Protein AF-A0A1F5UQY4-F1 (afdb_monomer)

Radius of gyration: 19.22 Å; Cα contacts (8 Å, |Δi|>4): 24; chains: 1; bounding box: 46×22×55 Å

Organism: Fraserbacteria sp. (strain RBG_16_55_9) (NCBI:txid1817864)

Sequence (91 aa):
MAYARDNLGTPLQNEIDRYIVWPGQACTYKIGELKILELREKMKQALGERFDIKAFHNLTLMNGGMPLALIEQVVARYIEEQMKARPLTHN

Nearest PDB structures (foldseek):
  3o0y-assembly1_A  TM=9.471E-01  e=8.250E-04  Colwellia psychrerythraea 34H
  3o0y-assembly2_B  TM=9.428E-01  e=1.233E-03  Colwellia psychrerythraea 34H

Secondary structure (DSSP, 8-state):
-HHHHHHH-S--HHHHHHHHHSTTHHHHHHHHHHHHHHHHHHHHHHHGGG--HHHHHHHHHTT-S--HHHHHHHHHHHHHHHHHTS-----

InterPro domains:
  IPR010281 Protein of unknown function DUF885 [PF05960] (12-75)
  IPR010281 Protein of unknown function DUF885 [PTHR33361] (13-84)

Mean predicted aligned error: 9.0 Å

pLDDT: mean 81.67, std 12.95, range [36.66, 96.44]

Solvent-accessible surface area (backbone atoms only — not comparable to full-atom values): 5621 Å² total; per-residue (Å²): 112,67,73,57,52,79,75,66,56,86,90,55,66,71,63,53,55,47,44,71,79,41,72,65,64,75,51,49,59,57,55,49,51,52,50,54,53,51,52,49,53,52,48,37,69,75,44,49,92,73,49,52,69,65,59,51,49,48,65,62,56,74,72,50,96,65,58,72,75,54,56,53,51,53,51,51,51,51,52,53,53,57,59,66,71,47,76,83,81,80,128

Foldseek 3Di:
DVVCCVPPNDDCPVVVVVCVVPPCPVVCVVVVVVLLVVLLVVLCVLQPVNDDPVVSCCLVPVVHDDDSVVSSVSSVVVSVVNVVPPPPPDD

Structure (mmCIF, N/CA/C/O backbone):
data_AF-A0A1F5UQY4-F1
#
_entry.id   AF-A0A1F5UQY4-F1
#
loop_
_atom_site.group_PDB
_atom_site.id
_atom_site.type_symbol
_atom_site.label_atom_id
_atom_site.label_alt_id
_atom_site.label_comp_id
_atom_site.label_asym_id
_atom_site.label_entity_id
_atom_site.label_seq_id
_atom_site.pdbx_PDB_ins_code
_atom_site.Cartn_x
_atom_site.Cartn_y
_atom_site.Cartn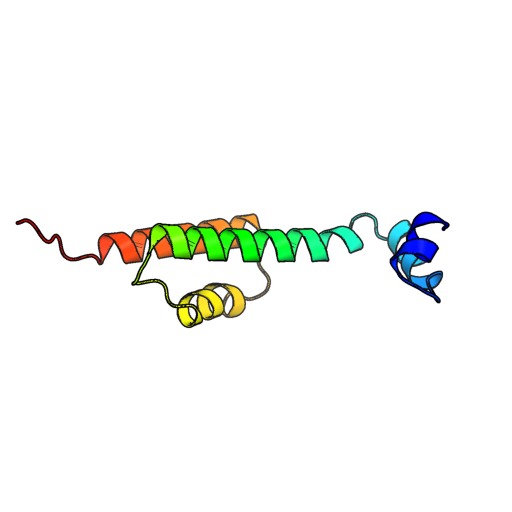_z
_atom_site.occupancy
_atom_site.B_iso_or_equiv
_atom_site.auth_seq_id
_atom_site.auth_comp_id
_atom_site.auth_asym_id
_atom_site.auth_atom_id
_atom_site.pdbx_PDB_model_num
ATOM 1 N N . MET A 1 1 ? 7.744 -0.090 -31.063 1.00 59.97 1 MET A N 1
ATOM 2 C CA . MET A 1 1 ? 8.153 1.312 -31.313 1.00 59.97 1 MET A CA 1
ATOM 3 C C . MET A 1 1 ? 6.965 2.240 -31.584 1.00 59.97 1 MET A C 1
ATOM 5 O O . MET A 1 1 ? 6.880 3.245 -30.896 1.00 59.97 1 MET A O 1
ATOM 9 N N . ALA A 1 2 ? 6.041 1.916 -32.507 1.00 65.62 2 ALA A N 1
ATOM 10 C CA . ALA A 1 2 ? 4.891 2.778 -32.848 1.00 65.62 2 ALA A CA 1
ATOM 11 C C . ALA A 1 2 ? 3.969 3.098 -31.650 1.00 65.62 2 ALA A C 1
ATOM 13 O O . ALA A 1 2 ? 3.876 4.252 -31.256 1.00 65.62 2 ALA A O 1
ATOM 14 N N . TYR A 1 3 ? 3.432 2.076 -30.968 1.00 73.00 3 TYR A N 1
ATOM 15 C CA . TYR A 1 3 ? 2.535 2.262 -29.813 1.00 73.00 3 TYR A CA 1
ATOM 16 C C . TYR A 1 3 ? 3.098 3.184 -28.720 1.00 73.00 3 TYR A C 1
ATOM 18 O O . TYR A 1 3 ? 2.394 4.014 -28.159 1.00 73.00 3 TYR A O 1
ATOM 26 N N . ALA A 1 4 ? 4.381 3.035 -28.399 1.00 67.56 4 ALA A N 1
ATOM 27 C CA . ALA A 1 4 ? 5.001 3.795 -27.325 1.00 67.56 4 ALA A CA 1
ATOM 28 C C . ALA A 1 4 ? 5.287 5.250 -27.754 1.00 67.56 4 ALA A C 1
ATOM 30 O O . ALA A 1 4 ? 5.161 6.166 -26.949 1.00 67.56 4 ALA A O 1
ATOM 31 N N . ARG A 1 5 ? 5.591 5.484 -29.039 1.00 66.19 5 ARG A N 1
ATOM 32 C CA . ARG A 1 5 ? 5.760 6.829 -29.606 1.00 66.19 5 ARG A CA 1
ATOM 33 C C . ARG A 1 5 ? 4.461 7.634 -29.552 1.00 66.19 5 ARG A C 1
ATOM 35 O O . ARG A 1 5 ? 4.507 8.801 -29.178 1.00 66.19 5 ARG A O 1
ATOM 42 N N . ASP A 1 6 ? 3.340 6.991 -29.865 1.00 76.69 6 ASP A N 1
ATOM 43 C CA . ASP A 1 6 ? 2.027 7.641 -29.937 1.00 76.69 6 ASP A CA 1
ATOM 44 C C . ASP A 1 6 ? 1.452 7.977 -28.550 1.00 76.69 6 ASP A C 1
ATOM 46 O O . ASP A 1 6 ? 0.652 8.898 -28.423 1.00 76.69 6 ASP A O 1
ATOM 50 N N . ASN A 1 7 ? 1.884 7.260 -27.503 1.00 74.25 7 ASN A N 1
ATOM 51 C CA . ASN A 1 7 ? 1.348 7.406 -26.145 1.00 74.25 7 ASN A CA 1
ATOM 52 C C . ASN A 1 7 ? 2.284 8.113 -2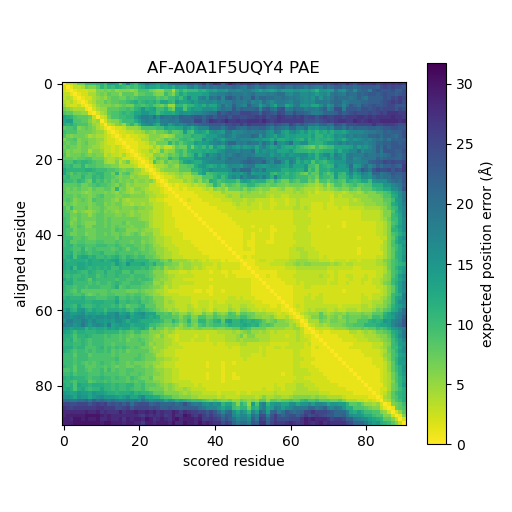5.144 1.00 74.25 7 ASN A C 1
ATOM 54 O O . ASN A 1 7 ? 1.802 8.561 -24.107 1.00 74.25 7 ASN A O 1
ATOM 58 N N . LEU A 1 8 ? 3.603 8.180 -25.389 1.00 70.06 8 LEU A N 1
ATOM 59 C CA . LEU A 1 8 ? 4.584 8.619 -24.373 1.00 70.06 8 LEU A CA 1
ATOM 60 C C . LEU A 1 8 ? 5.487 9.800 -24.791 1.00 70.06 8 LEU A C 1
ATOM 62 O O . LEU A 1 8 ? 6.047 10.444 -23.910 1.00 70.06 8 LEU A O 1
ATOM 66 N N . GLY A 1 9 ? 5.614 10.124 -26.088 1.00 68.25 9 GLY A N 1
ATOM 67 C CA . GLY A 1 9 ? 6.466 11.228 -26.586 1.00 68.25 9 GLY A CA 1
ATOM 68 C C . GLY A 1 9 ? 7.988 10.983 -26.472 1.00 68.25 9 GLY A C 1
ATOM 69 O O . GLY A 1 9 ? 8.444 10.220 -25.640 1.00 68.25 9 GLY A O 1
ATOM 70 N N . THR A 1 10 ? 8.822 11.576 -27.337 1.00 64.75 10 THR A N 1
ATOM 71 C CA . THR A 1 10 ? 10.267 11.241 -27.468 1.00 64.75 10 THR A CA 1
ATOM 72 C C . THR A 1 10 ? 11.193 11.892 -26.422 1.00 64.75 10 THR A C 1
ATOM 74 O O . THR A 1 10 ? 10.951 13.052 -26.089 1.00 64.75 10 THR A O 1
ATOM 77 N N . PRO A 1 11 ? 12.308 11.233 -26.001 1.00 60.59 11 PRO A N 1
ATOM 78 C CA . PRO A 1 11 ? 12.929 10.038 -26.596 1.00 60.59 11 PRO A CA 1
ATOM 79 C C . PRO A 1 11 ? 12.717 8.730 -25.802 1.00 60.59 11 PRO A C 1
ATOM 81 O O . PRO A 1 11 ? 12.881 8.685 -24.589 1.00 60.59 11 PRO A O 1
ATOM 84 N N . LEU A 1 12 ? 12.416 7.639 -26.523 1.00 67.31 12 LEU A N 1
ATOM 85 C CA . LEU A 1 12 ? 11.957 6.351 -25.964 1.00 67.31 12 LEU A CA 1
ATOM 86 C C . LEU A 1 12 ? 12.929 5.168 -26.098 1.00 67.31 12 LEU A C 1
ATOM 88 O O . LEU A 1 12 ? 12.630 4.082 -25.606 1.00 67.31 12 LEU A O 1
ATOM 92 N N . GLN A 1 13 ? 14.0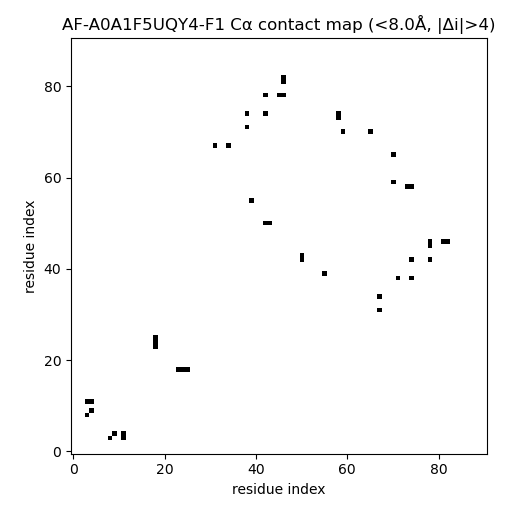51 5.335 -26.801 1.00 70.94 13 GLN A N 1
ATOM 93 C CA . GLN A 1 13 ? 14.889 4.203 -27.211 1.00 70.94 13 GLN A CA 1
ATOM 94 C C . GLN A 1 13 ? 15.485 3.458 -26.003 1.00 70.94 13 GLN A C 1
ATOM 96 O O . GLN A 1 13 ? 15.318 2.249 -25.885 1.00 70.94 13 GLN A O 1
ATOM 101 N N . ASN A 1 14 ? 16.059 4.196 -25.049 1.00 72.62 14 ASN A N 1
ATOM 102 C CA . ASN A 1 14 ? 16.704 3.617 -23.865 1.00 72.62 14 ASN A CA 1
ATOM 103 C C . ASN A 1 14 ? 15.723 2.865 -22.945 1.00 72.62 14 ASN A C 1
ATOM 105 O O . ASN A 1 14 ? 16.083 1.848 -22.359 1.00 72.62 14 ASN A O 1
ATOM 109 N N . GLU A 1 15 ? 14.482 3.344 -22.813 1.00 67.62 15 GLU A N 1
ATOM 110 C CA . GLU A 1 15 ? 13.451 2.682 -21.999 1.00 67.62 15 GLU A CA 1
ATOM 111 C C . GLU A 1 15 ? 13.000 1.365 -22.636 1.00 67.62 15 GLU A C 1
ATOM 113 O O . GLU A 1 15 ? 12.821 0.365 -21.944 1.00 67.62 15 GLU A O 1
ATOM 118 N N . ILE A 1 16 ? 12.879 1.333 -23.965 1.00 68.56 16 ILE A N 1
ATOM 119 C CA . ILE A 1 16 ? 12.493 0.120 -24.689 1.00 68.56 16 ILE A CA 1
ATOM 120 C C . ILE A 1 16 ? 13.610 -0.922 -24.631 1.00 68.56 16 ILE A C 1
ATOM 122 O O . ILE A 1 16 ? 13.329 -2.087 -24.347 1.00 68.56 16 ILE A O 1
ATOM 126 N N . ASP A 1 17 ? 14.863 -0.504 -24.811 1.00 74.44 17 ASP A N 1
ATOM 127 C CA . ASP A 1 17 ? 16.018 -1.393 -24.670 1.00 74.44 17 ASP A CA 1
ATOM 128 C C . ASP A 1 17 ? 16.109 -1.952 -23.234 1.00 74.44 17 ASP A C 1
ATOM 130 O O . ASP A 1 17 ? 16.367 -3.144 -23.046 1.00 74.44 17 ASP A O 1
ATOM 134 N N . ARG A 1 18 ? 15.768 -1.151 -22.208 1.00 73.88 18 ARG A N 1
ATOM 135 C CA . ARG A 1 18 ? 15.658 -1.626 -20.815 1.00 73.88 18 ARG A CA 1
ATOM 136 C C . ARG A 1 18 ? 14.573 -2.690 -20.641 1.00 73.88 18 ARG A C 1
ATOM 138 O O . ARG A 1 18 ? 14.808 -3.676 -19.947 1.00 73.88 18 ARG A O 1
ATOM 145 N N . TYR A 1 19 ? 13.396 -2.519 -21.246 1.00 72.75 19 TYR A N 1
ATOM 146 C CA . TYR A 1 19 ? 12.287 -3.475 -21.104 1.00 72.75 19 TYR A CA 1
ATOM 147 C C . TYR A 1 19 ? 12.560 -4.815 -21.793 1.00 72.75 19 TYR A C 1
ATOM 149 O O . TYR A 1 19 ? 12.030 -5.835 -21.354 1.00 72.75 19 TYR A O 1
ATOM 157 N N . ILE A 1 20 ? 13.397 -4.825 -22.836 1.00 71.56 20 ILE A N 1
ATOM 158 C CA . ILE A 1 20 ? 13.855 -6.055 -23.497 1.00 71.56 20 ILE A CA 1
ATOM 159 C C . ILE A 1 20 ? 14.795 -6.846 -22.574 1.00 71.56 20 ILE A C 1
ATOM 161 O O . ILE A 1 20 ? 14.674 -8.066 -22.481 1.00 71.56 20 ILE A O 1
ATOM 165 N N . VAL A 1 21 ? 15.705 -6.164 -21.868 1.00 76.81 21 VAL A N 1
ATOM 166 C CA . VAL A 1 21 ? 16.692 -6.799 -20.972 1.00 76.81 21 VAL A CA 1
ATOM 167 C C . VAL A 1 21 ? 16.086 -7.195 -19.616 1.00 76.81 21 VAL A C 1
ATOM 169 O O . VAL A 1 21 ? 16.458 -8.226 -19.055 1.00 76.81 21 VAL A O 1
ATOM 172 N N . TRP A 1 22 ? 15.128 -6.420 -19.094 1.00 66.00 22 TRP A N 1
ATOM 173 C CA . TRP A 1 22 ? 14.410 -6.703 -17.844 1.00 66.00 22 TRP A CA 1
ATOM 174 C C . TRP A 1 22 ? 12.894 -6.811 -18.057 1.00 66.00 22 TRP A C 1
ATOM 176 O O . TRP A 1 22 ? 12.147 -5.861 -17.774 1.00 66.00 22 TRP A O 1
ATOM 186 N N . PRO A 1 23 ? 12.410 -7.980 -18.522 1.00 68.88 23 PRO A N 1
ATOM 187 C CA . PRO A 1 23 ? 10.988 -8.184 -18.751 1.00 68.88 23 PRO A CA 1
ATOM 188 C C . PRO A 1 23 ? 10.193 -8.041 -17.443 1.00 68.88 23 PRO A C 1
ATOM 190 O O . PRO A 1 23 ? 10.568 -8.570 -16.400 1.00 68.88 23 PRO A O 1
ATOM 193 N N . GLY A 1 24 ? 9.079 -7.304 -17.498 1.00 65.94 24 GLY A N 1
ATOM 194 C CA . GLY A 1 24 ? 8.162 -7.097 -16.367 1.00 65.94 24 GLY A CA 1
ATOM 195 C C . GLY A 1 24 ? 8.483 -5.906 -15.455 1.00 65.94 24 GLY A C 1
ATOM 196 O O . GLY A 1 24 ? 7.605 -5.485 -14.705 1.00 65.94 24 GLY A O 1
ATOM 197 N N . GLN A 1 25 ? 9.670 -5.294 -15.560 1.00 69.62 25 GLN A N 1
ATOM 198 C CA . GLN A 1 25 ? 10.073 -4.156 -14.715 1.00 69.62 25 GLN A CA 1
ATOM 199 C C . GLN A 1 25 ? 9.200 -2.908 -14.921 1.00 69.62 25 GLN A C 1
ATOM 201 O O . GLN A 1 25 ? 8.935 -2.188 -13.967 1.00 69.62 25 GLN A O 1
ATOM 206 N N . ALA A 1 26 ? 8.697 -2.668 -16.133 1.00 70.31 26 ALA A N 1
ATOM 207 C CA . ALA A 1 26 ? 7.755 -1.576 -16.393 1.00 70.31 26 ALA A CA 1
ATOM 208 C C . ALA A 1 26 ? 6.360 -1.844 -15.798 1.00 70.31 26 ALA A C 1
ATOM 210 O O . ALA A 1 26 ? 5.663 -0.923 -15.375 1.00 70.31 26 ALA A O 1
ATOM 211 N N . CYS A 1 27 ? 5.948 -3.113 -15.739 1.00 73.50 27 CYS A N 1
ATOM 212 C CA . CYS A 1 27 ? 4.627 -3.498 -15.250 1.00 73.50 27 CYS A CA 1
ATOM 213 C C . CYS A 1 27 ? 4.500 -3.308 -13.733 1.00 73.50 27 CYS A C 1
ATOM 215 O O . CYS A 1 27 ? 3.403 -3.035 -13.245 1.00 73.50 27 CYS A O 1
ATOM 217 N N . THR A 1 28 ? 5.601 -3.416 -12.982 1.00 73.25 28 THR A N 1
ATOM 218 C CA . THR A 1 28 ? 5.582 -3.315 -11.513 1.00 73.25 28 THR A CA 1
ATOM 219 C C . THR A 1 28 ? 5.095 -1.956 -11.022 1.00 73.25 28 THR A C 1
ATOM 221 O O . THR A 1 28 ? 4.387 -1.916 -10.019 1.00 73.25 28 THR A O 1
ATOM 224 N N . TYR A 1 29 ? 5.383 -0.866 -11.746 1.00 77.25 29 TYR A N 1
ATOM 225 C CA . TYR A 1 29 ? 4.892 0.473 -11.404 1.00 77.25 29 TYR A CA 1
ATOM 226 C C . TYR A 1 29 ? 3.369 0.503 -11.357 1.00 77.25 29 TYR A C 1
ATOM 228 O O . TYR A 1 29 ? 2.782 0.871 -10.339 1.00 77.25 29 TYR A O 1
ATOM 236 N N . LYS A 1 30 ? 2.722 0.063 -12.444 1.00 82.81 30 LYS A N 1
ATOM 237 C CA . LYS A 1 30 ? 1.266 0.135 -12.532 1.00 82.81 30 LYS A CA 1
ATOM 238 C C . LYS A 1 30 ? 0.589 -0.909 -11.653 1.00 82.81 30 LYS A C 1
ATOM 240 O O . LYS A 1 30 ? -0.412 -0.601 -11.018 1.00 82.81 30 LYS A O 1
ATOM 245 N N . ILE A 1 31 ? 1.147 -2.116 -11.567 1.00 86.81 31 ILE A N 1
ATOM 246 C CA . ILE A 1 31 ? 0.622 -3.174 -10.694 1.00 86.81 31 ILE A CA 1
ATOM 247 C C . ILE A 1 31 ? 0.693 -2.743 -9.221 1.00 86.81 31 ILE A C 1
ATOM 249 O O . ILE A 1 31 ? -0.285 -2.903 -8.492 1.00 86.81 31 ILE A O 1
ATOM 253 N N . GLY A 1 32 ? 1.813 -2.157 -8.788 1.00 86.44 32 GLY A N 1
ATOM 254 C CA . GLY A 1 32 ? 1.979 -1.651 -7.426 1.00 86.44 32 GLY A CA 1
ATOM 255 C C . GLY A 1 32 ? 1.024 -0.499 -7.111 1.00 86.44 32 GLY A C 1
ATOM 256 O O . GLY A 1 32 ? 0.343 -0.535 -6.088 1.00 86.44 32 GLY A O 1
ATOM 257 N N . GLU A 1 33 ? 0.915 0.482 -8.013 1.00 88.44 33 GLU A N 1
ATOM 258 C CA . GLU A 1 33 ? -0.027 1.602 -7.882 1.00 88.44 33 GLU A CA 1
ATOM 259 C C . GLU A 1 33 ? -1.473 1.106 -7.740 1.00 88.44 33 GLU A C 1
ATOM 261 O O . GLU A 1 33 ? -2.162 1.468 -6.785 1.00 88.44 33 GLU A O 1
ATOM 266 N N . LEU A 1 34 ? -1.920 0.239 -8.656 1.00 91.62 34 LEU A N 1
ATOM 267 C CA . LEU A 1 34 ? -3.274 -0.314 -8.641 1.00 91.62 34 LEU A CA 1
ATOM 268 C C . LEU A 1 34 ? -3.557 -1.062 -7.338 1.00 91.62 34 LEU A C 1
ATOM 270 O O . LEU A 1 34 ? -4.622 -0.878 -6.752 1.00 91.62 34 LEU A O 1
ATOM 274 N N . LYS A 1 35 ? -2.595 -1.850 -6.849 1.00 91.31 35 LYS A N 1
ATOM 275 C CA . LYS A 1 35 ? -2.756 -2.599 -5.603 1.00 91.31 35 LYS A CA 1
ATOM 276 C C . LYS A 1 35 ? -2.864 -1.688 -4.378 1.00 91.31 35 LYS A C 1
ATOM 278 O O . LYS A 1 35 ? -3.705 -1.920 -3.512 1.00 91.31 35 LYS A O 1
ATOM 283 N N . ILE A 1 36 ? -2.050 -0.635 -4.298 1.00 91.56 36 ILE A N 1
ATOM 284 C CA . ILE A 1 36 ? -2.117 0.334 -3.192 1.00 91.56 36 ILE A CA 1
ATOM 285 C C . ILE A 1 36 ? -3.465 1.069 -3.205 1.00 91.56 36 ILE A C 1
ATOM 287 O O . ILE A 1 36 ? -4.076 1.250 -2.149 1.00 91.56 36 ILE A O 1
ATOM 291 N N . LEU A 1 37 ? -3.953 1.463 -4.385 1.00 93.12 37 LEU A N 1
ATOM 292 C CA . LEU A 1 37 ? -5.266 2.094 -4.533 1.00 93.12 37 LEU A CA 1
ATOM 293 C C . LEU A 1 37 ? -6.400 1.149 -4.117 1.00 93.12 37 LEU A C 1
ATOM 295 O O . LEU A 1 37 ? -7.264 1.553 -3.341 1.00 93.12 37 LEU A O 1
ATOM 299 N N . GLU A 1 38 ? -6.365 -0.106 -4.567 1.00 94.94 38 GLU A N 1
ATOM 300 C CA . GLU A 1 38 ? -7.328 -1.146 -4.188 1.00 94.94 38 GLU A CA 1
ATOM 301 C C . GLU A 1 38 ? -7.392 -1.323 -2.663 1.00 94.94 38 GLU A C 1
ATOM 303 O O . GLU A 1 38 ? -8.473 -1.305 -2.073 1.00 94.94 38 GLU A O 1
ATOM 308 N N . LEU A 1 39 ? -6.236 -1.423 -2.001 1.00 94.56 39 LEU A N 1
ATOM 309 C CA . LEU A 1 39 ? -6.156 -1.592 -0.549 1.00 94.56 39 LEU A CA 1
ATOM 310 C C . LEU A 1 39 ? -6.693 -0.389 0.223 1.00 94.56 39 LEU A C 1
ATOM 312 O O . LEU A 1 39 ? -7.372 -0.564 1.238 1.00 94.56 39 LEU A O 1
ATOM 316 N N . ARG A 1 40 ? -6.435 0.825 -0.270 1.00 95.25 40 ARG A N 1
ATOM 317 C CA . ARG A 1 40 ? -6.985 2.045 0.324 1.00 95.25 40 ARG A CA 1
ATOM 318 C C . ARG A 1 40 ? -8.507 2.046 0.263 1.00 95.25 40 ARG A C 1
ATOM 320 O O . ARG A 1 40 ? -9.153 2.346 1.263 1.00 95.25 40 ARG A O 1
ATOM 327 N N . GLU A 1 41 ? -9.078 1.713 -0.892 1.00 96.44 41 GLU A N 1
ATOM 328 C CA . GLU A 1 41 ? -10.533 1.680 -1.047 1.00 96.44 41 GLU A CA 1
ATOM 329 C C . GLU A 1 41 ? -11.168 0.544 -0.238 1.00 96.44 41 GLU A C 1
ATOM 331 O O . GLU A 1 41 ? -12.184 0.766 0.415 1.00 96.44 41 GLU A O 1
ATOM 336 N N . LYS A 1 42 ? -10.525 -0.627 -0.151 1.00 94.69 42 LYS A N 1
ATOM 337 C CA . LYS A 1 42 ? -10.964 -1.721 0.729 1.00 94.69 42 LYS A CA 1
ATOM 338 C C . LYS A 1 42 ? -11.016 -1.294 2.199 1.00 94.69 42 LYS A C 1
ATOM 340 O O . LYS A 1 42 ? -11.995 -1.565 2.891 1.00 94.69 42 LYS A O 1
ATOM 345 N N . MET A 1 43 ? -9.983 -0.601 2.678 1.00 95.38 43 MET A N 1
ATOM 346 C CA . MET A 1 43 ? -9.922 -0.115 4.058 1.00 95.38 43 MET A CA 1
ATOM 347 C C . MET A 1 43 ? -10.955 0.986 4.333 1.00 95.38 43 MET A C 1
ATOM 349 O O . MET A 1 43 ? -11.600 0.964 5.380 1.00 95.38 43 MET A O 1
ATOM 353 N N . LYS A 1 44 ? -11.170 1.907 3.384 1.00 95.12 44 LYS A N 1
ATOM 354 C CA . LYS A 1 44 ? -12.246 2.910 3.460 1.00 95.12 44 LYS A CA 1
ATOM 355 C C . LYS A 1 44 ? -13.627 2.270 3.540 1.00 95.12 44 LYS A C 1
ATOM 357 O O . LYS A 1 44 ? -14.420 2.654 4.391 1.00 95.12 44 LYS A O 1
ATOM 362 N N . GLN A 1 45 ? -13.907 1.294 2.678 1.00 95.56 45 GLN A N 1
ATOM 363 C CA . GLN A 1 45 ? -15.194 0.597 2.651 1.00 95.56 45 GLN A CA 1
ATOM 364 C C . GLN A 1 45 ? -15.450 -0.172 3.950 1.00 95.56 45 GLN A C 1
ATOM 366 O O . GLN A 1 45 ? -16.567 -0.156 4.457 1.00 95.56 45 GLN A O 1
ATOM 371 N N . ALA A 1 46 ? -14.421 -0.813 4.509 1.00 93.88 46 ALA A N 1
ATOM 372 C CA . ALA A 1 46 ? -14.564 -1.588 5.735 1.00 93.88 46 ALA A CA 1
ATOM 373 C C . ALA A 1 46 ? -14.735 -0.717 6.992 1.00 93.88 46 ALA A C 1
ATOM 375 O O . ALA A 1 46 ? -15.495 -1.084 7.885 1.00 93.88 46 ALA A O 1
ATOM 376 N N . LEU A 1 47 ? -14.030 0.418 7.079 1.00 92.38 47 LEU A N 1
ATOM 377 C CA . LEU A 1 47 ? -13.999 1.251 8.289 1.00 92.38 47 LEU A CA 1
ATOM 378 C C . LEU A 1 47 ? -14.963 2.448 8.252 1.00 92.38 47 LEU A C 1
ATOM 380 O O . LEU A 1 47 ? -15.278 2.999 9.309 1.00 92.38 47 LEU A O 1
ATOM 384 N N . GLY A 1 48 ? -15.441 2.854 7.072 1.00 93.44 48 GLY A N 1
ATOM 385 C CA . GLY A 1 48 ? -16.365 3.976 6.908 1.00 93.44 48 GLY A CA 1
ATOM 386 C C . GLY A 1 48 ? -15.825 5.264 7.533 1.00 93.44 48 GLY A C 1
ATOM 387 O O . GLY A 1 48 ? -14.703 5.679 7.251 1.00 93.44 48 GLY A O 1
ATOM 388 N N . GLU A 1 49 ? -16.600 5.875 8.430 1.00 93.12 49 GLU A N 1
ATOM 389 C CA . GLU A 1 49 ? -16.226 7.110 9.142 1.00 93.12 49 GLU A CA 1
ATOM 390 C C . GLU A 1 49 ? -14.978 6.971 10.028 1.00 93.12 49 GLU A C 1
ATOM 392 O O . GLU A 1 49 ? -14.346 7.968 10.365 1.00 93.12 49 GLU A O 1
ATOM 397 N N . ARG A 1 50 ? -14.596 5.744 10.401 1.00 90.00 50 ARG A N 1
ATOM 398 C CA . ARG A 1 50 ? -13.382 5.479 11.191 1.00 90.00 50 ARG A CA 1
ATOM 399 C C . ARG A 1 50 ? -12.127 5.354 10.331 1.00 90.00 50 ARG A C 1
ATOM 401 O O . ARG A 1 50 ? -11.050 5.094 10.863 1.00 90.00 50 ARG A O 1
ATOM 408 N N . PHE A 1 51 ? -12.249 5.484 9.010 1.00 94.94 51 PHE A N 1
ATOM 409 C CA . PHE A 1 51 ? -11.099 5.457 8.123 1.00 94.94 51 PHE A CA 1
ATOM 410 C C . PHE A 1 51 ? -10.187 6.664 8.373 1.00 94.94 51 PHE A C 1
ATOM 412 O O . PHE A 1 51 ? -10.586 7.811 8.182 1.00 94.94 51 PHE A O 1
ATOM 419 N N . ASP A 1 52 ? -8.928 6.389 8.712 1.00 94.25 52 ASP A N 1
ATOM 420 C CA . ASP A 1 52 ? -7.871 7.393 8.785 1.00 94.25 52 ASP A CA 1
ATOM 421 C C . ASP A 1 52 ? -6.821 7.154 7.692 1.00 94.25 52 ASP A C 1
ATOM 423 O O . ASP A 1 52 ? -6.142 6.123 7.639 1.00 94.25 52 ASP A O 1
ATOM 427 N N . ILE A 1 53 ? -6.651 8.155 6.827 1.00 94.19 53 ILE A N 1
ATOM 428 C CA . ILE A 1 53 ? -5.644 8.143 5.767 1.00 94.19 53 ILE A CA 1
ATOM 429 C C . ILE A 1 53 ? -4.211 8.143 6.320 1.00 94.19 53 ILE A C 1
ATOM 431 O O . ILE A 1 53 ? -3.320 7.565 5.698 1.00 94.19 53 ILE A O 1
ATOM 435 N N . LYS A 1 54 ? -3.970 8.747 7.492 1.00 94.50 54 LYS A N 1
ATOM 436 C CA . LYS A 1 54 ? -2.649 8.737 8.137 1.00 94.50 54 LYS A CA 1
ATOM 437 C C . LYS A 1 54 ? -2.301 7.334 8.617 1.00 94.50 54 LYS A C 1
ATOM 439 O O . LYS A 1 54 ? -1.189 6.876 8.372 1.00 94.50 54 LYS A O 1
ATOM 444 N N . ALA A 1 55 ? -3.258 6.634 9.226 1.00 92.38 55 ALA A N 1
ATOM 445 C CA . ALA A 1 55 ? -3.092 5.237 9.612 1.00 92.38 55 ALA A CA 1
ATOM 446 C C . ALA A 1 55 ? -2.788 4.346 8.399 1.00 92.38 55 ALA A C 1
ATOM 448 O O . ALA A 1 55 ? -1.862 3.538 8.458 1.00 92.38 55 ALA A O 1
ATOM 449 N N . PHE A 1 56 ? -3.489 4.550 7.276 1.00 93.25 56 PHE A N 1
ATOM 450 C CA . PHE A 1 56 ? -3.190 3.846 6.027 1.00 93.25 56 PHE A CA 1
ATOM 451 C C . PHE A 1 56 ? -1.755 4.107 5.541 1.00 93.25 56 PHE A C 1
ATOM 453 O O . PHE A 1 56 ? -1.030 3.158 5.258 1.00 93.25 56 PHE A O 1
ATOM 460 N N . HIS A 1 57 ? -1.306 5.367 5.486 1.00 93.19 57 HIS A N 1
ATOM 461 C CA . HIS A 1 57 ? 0.065 5.690 5.067 1.00 93.19 57 HIS A CA 1
ATOM 462 C C . HIS A 1 57 ? 1.132 5.134 6.015 1.00 93.19 57 HIS A C 1
ATOM 464 O O . HIS A 1 57 ? 2.165 4.655 5.557 1.00 93.19 57 HIS A O 1
ATOM 470 N N . ASN A 1 58 ? 0.887 5.152 7.324 1.00 91.56 58 ASN A N 1
ATOM 471 C CA . ASN A 1 58 ? 1.804 4.546 8.286 1.00 91.56 58 ASN A CA 1
ATOM 472 C C . ASN A 1 58 ? 1.934 3.041 8.035 1.00 91.56 58 ASN A C 1
ATOM 474 O O . ASN A 1 58 ? 3.042 2.516 7.967 1.00 91.56 58 ASN A O 1
ATOM 478 N N . LEU A 1 59 ? 0.810 2.359 7.816 1.00 89.44 59 LEU A N 1
ATOM 479 C CA . LEU A 1 59 ? 0.784 0.926 7.547 1.00 89.44 59 LEU A CA 1
ATOM 480 C C . LEU A 1 59 ? 1.535 0.555 6.256 1.00 89.44 59 LEU A C 1
ATOM 482 O O . LEU A 1 59 ? 2.213 -0.474 6.210 1.00 89.44 59 LEU A O 1
ATOM 486 N N . THR A 1 60 ? 1.431 1.386 5.215 1.00 86.06 60 THR A N 1
ATOM 487 C CA . THR A 1 60 ? 2.069 1.123 3.919 1.00 86.06 60 THR A CA 1
ATOM 488 C C . THR A 1 60 ? 3.542 1.530 3.866 1.00 86.06 60 THR A C 1
ATOM 490 O O . THR A 1 60 ? 4.308 0.875 3.166 1.00 86.06 60 THR A O 1
ATOM 493 N N . LEU A 1 61 ? 3.963 2.565 4.603 1.00 87.19 61 LEU A N 1
ATOM 494 C CA . LEU A 1 61 ? 5.327 3.109 4.529 1.00 87.19 61 LEU A CA 1
ATOM 495 C C . LEU A 1 61 ? 6.258 2.608 5.640 1.00 87.19 61 LEU A C 1
ATOM 497 O O . LEU A 1 61 ? 7.445 2.408 5.388 1.00 87.19 61 LEU A O 1
ATOM 501 N N . MET A 1 62 ? 5.759 2.390 6.862 1.00 82.94 62 MET A N 1
ATOM 502 C CA . MET A 1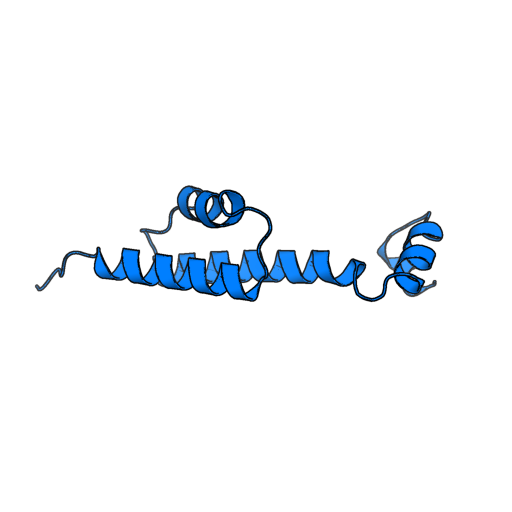 62 ? 6.624 2.056 8.006 1.00 82.94 62 MET A CA 1
ATOM 503 C C . MET A 1 62 ? 7.193 0.636 7.949 1.00 82.94 62 MET A C 1
ATOM 505 O O . MET A 1 62 ? 8.222 0.364 8.558 1.00 82.94 62 MET A O 1
ATOM 509 N N . ASN A 1 63 ? 6.552 -0.261 7.200 1.00 75.31 63 ASN A N 1
ATOM 510 C CA . ASN A 1 63 ? 6.995 -1.646 7.053 1.00 75.31 63 ASN A CA 1
ATOM 511 C C . ASN A 1 63 ? 8.078 -1.836 5.966 1.00 75.31 63 ASN A C 1
ATOM 513 O O . ASN A 1 63 ? 8.538 -2.956 5.746 1.00 75.31 63 ASN A O 1
ATOM 517 N N . GLY A 1 64 ? 8.501 -0.762 5.287 1.00 78.75 64 GLY A N 1
ATOM 518 C CA . GLY A 1 64 ? 9.489 -0.823 4.209 1.00 78.75 64 GLY A CA 1
ATOM 519 C C . GLY A 1 64 ? 8.976 -1.520 2.941 1.00 78.75 64 GLY A C 1
ATOM 520 O O . GLY A 1 64 ? 7.777 -1.717 2.747 1.00 78.75 64 GLY A O 1
ATOM 521 N N . GLY A 1 65 ? 9.897 -1.871 2.038 1.00 79.69 65 GLY A N 1
ATOM 522 C CA . GLY A 1 65 ? 9.566 -2.563 0.791 1.00 79.69 65 GLY A CA 1
ATOM 523 C C . GLY A 1 65 ? 9.096 -3.993 1.052 1.00 79.69 65 GLY A C 1
ATOM 524 O O . GLY A 1 65 ? 9.911 -4.868 1.332 1.00 79.69 65 GLY A O 1
ATOM 525 N N . MET A 1 66 ? 7.790 -4.235 0.937 1.00 83.38 66 MET A N 1
ATOM 526 C CA . MET A 1 66 ? 7.187 -5.554 1.135 1.00 83.38 66 MET A CA 1
ATOM 527 C C . MET A 1 66 ? 6.569 -6.110 -0.155 1.00 83.38 66 MET A C 1
ATOM 529 O O . MET A 1 66 ? 6.082 -5.340 -0.987 1.00 83.38 66 MET A O 1
ATOM 533 N N . PRO A 1 67 ? 6.509 -7.446 -0.314 1.00 87.38 67 PRO A N 1
ATOM 534 C CA . PRO A 1 67 ? 5.716 -8.073 -1.366 1.00 87.38 67 PRO A CA 1
ATOM 535 C C . PRO A 1 67 ? 4.238 -7.667 -1.286 1.00 87.38 67 PRO A C 1
ATOM 537 O O . PRO A 1 67 ? 3.684 -7.535 -0.192 1.00 87.38 67 PRO A O 1
ATOM 540 N N . LEU A 1 68 ? 3.569 -7.557 -2.440 1.00 86.44 68 LEU A N 1
ATOM 541 C CA . LEU A 1 68 ? 2.153 -7.163 -2.508 1.00 86.44 68 LEU A CA 1
ATOM 542 C C . LEU A 1 68 ? 1.234 -8.083 -1.684 1.00 86.44 68 LEU A C 1
ATOM 544 O O . LEU A 1 68 ? 0.331 -7.610 -1.005 1.00 86.44 68 LEU A O 1
AT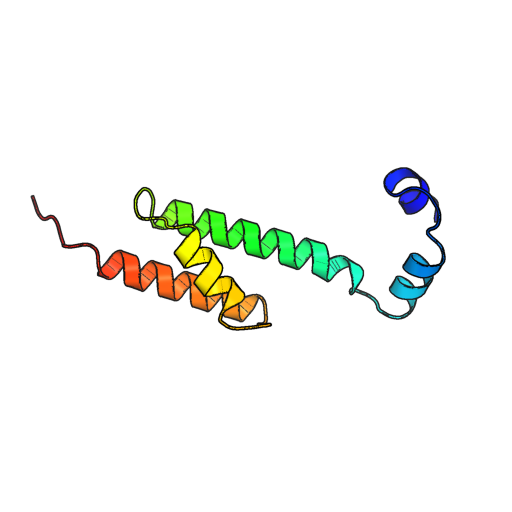OM 548 N N . ALA A 1 69 ? 1.507 -9.387 -1.656 1.00 88.38 69 ALA A N 1
ATOM 549 C CA . ALA A 1 69 ? 0.730 -10.327 -0.847 1.00 88.38 69 ALA A CA 1
ATOM 550 C C . ALA A 1 69 ? 0.845 -10.056 0.666 1.00 88.38 69 ALA A C 1
ATOM 552 O O . ALA A 1 69 ? -0.098 -10.291 1.417 1.00 88.38 69 ALA A O 1
ATOM 553 N N . LEU A 1 70 ? 1.992 -9.548 1.125 1.00 89.25 70 LEU A N 1
ATOM 554 C CA . LEU A 1 70 ? 2.218 -9.280 2.542 1.00 89.25 70 LEU A CA 1
ATOM 555 C C . LEU A 1 70 ? 1.506 -7.998 2.983 1.00 89.25 70 LEU A C 1
ATOM 557 O O . LEU A 1 70 ? 0.841 -7.994 4.016 1.00 89.25 70 LEU A O 1
ATOM 561 N N . ILE A 1 71 ? 1.577 -6.927 2.185 1.00 89.62 71 ILE A N 1
ATOM 562 C CA . ILE A 1 71 ? 0.866 -5.678 2.502 1.00 89.62 71 ILE A CA 1
ATOM 563 C C . ILE A 1 71 ? -0.658 -5.879 2.506 1.00 89.62 71 ILE A C 1
ATOM 565 O O . ILE A 1 71 ? -1.342 -5.306 3.351 1.00 89.62 71 ILE A O 1
ATOM 569 N N . GLU A 1 72 ? -1.189 -6.760 1.650 1.00 91.00 72 GLU A N 1
ATOM 570 C CA . GLU A 1 72 ? -2.601 -7.163 1.690 1.00 91.00 72 GLU A CA 1
ATOM 571 C C . GLU A 1 72 ? -2.990 -7.793 3.037 1.00 91.00 72 GLU A C 1
ATOM 573 O O . GLU A 1 72 ? -4.019 -7.431 3.613 1.00 91.00 72 GLU A O 1
ATOM 578 N N . GLN A 1 73 ? -2.163 -8.703 3.564 1.00 92.75 73 GLN A N 1
ATOM 579 C C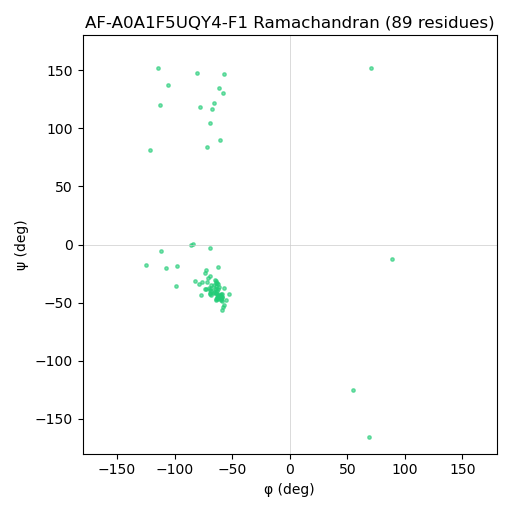A . GLN A 1 73 ? -2.398 -9.348 4.861 1.00 92.75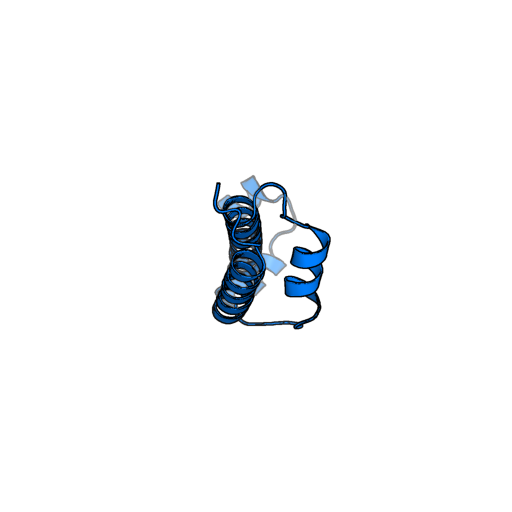 73 GLN A CA 1
ATOM 580 C C . GLN A 1 73 ? -2.313 -8.355 6.021 1.00 92.75 73 GLN A C 1
ATOM 582 O O . GLN A 1 73 ? -3.124 -8.413 6.945 1.00 92.75 73 GLN A O 1
ATOM 587 N N . VAL A 1 74 ? -1.351 -7.432 5.971 1.00 91.94 74 VAL A N 1
ATOM 588 C CA . VAL A 1 74 ? -1.179 -6.388 6.988 1.00 91.94 74 VAL A CA 1
ATOM 589 C C . VAL A 1 74 ? -2.404 -5.465 7.027 1.00 91.94 74 VAL A C 1
ATOM 591 O O . VAL A 1 74 ? -2.942 -5.209 8.104 1.00 91.94 74 VAL A O 1
ATOM 594 N N . VAL A 1 75 ? -2.903 -5.027 5.865 1.00 92.31 75 VAL A N 1
ATOM 595 C CA . VAL A 1 75 ? -4.138 -4.225 5.761 1.00 92.31 75 VAL A CA 1
ATOM 596 C C . VAL A 1 75 ? -5.350 -5.001 6.271 1.00 92.31 75 VAL A C 1
ATOM 598 O O . VAL A 1 75 ? -6.144 -4.453 7.034 1.00 92.31 75 VAL A O 1
ATOM 601 N N . ALA A 1 76 ? -5.497 -6.273 5.890 1.00 93.62 76 ALA A N 1
ATOM 602 C CA . ALA A 1 76 ? -6.609 -7.104 6.347 1.00 93.62 76 ALA A CA 1
ATOM 603 C C . ALA A 1 76 ? -6.624 -7.247 7.877 1.00 93.62 76 ALA A C 1
ATOM 605 O O . ALA A 1 76 ? -7.656 -7.017 8.506 1.00 93.62 76 ALA A O 1
ATOM 606 N N . ARG A 1 77 ? -5.464 -7.531 8.479 1.00 93.88 77 ARG A N 1
ATOM 607 C CA . ARG A 1 77 ? -5.320 -7.638 9.934 1.00 93.88 77 ARG A CA 1
ATOM 608 C C . ARG A 1 77 ? -5.671 -6.331 10.640 1.00 93.88 77 ARG A C 1
ATOM 610 O O . ARG A 1 77 ? -6.411 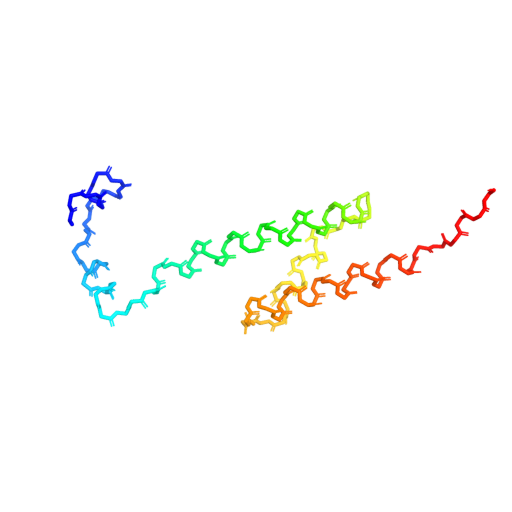-6.351 11.618 1.00 93.88 77 ARG A O 1
ATOM 617 N N . TYR A 1 78 ? -5.203 -5.200 10.113 1.00 93.56 78 TYR A N 1
ATOM 618 C CA . TYR A 1 78 ? -5.523 -3.889 10.675 1.00 93.56 78 TYR A CA 1
ATOM 619 C C . TYR A 1 78 ? -7.035 -3.615 10.666 1.00 93.56 78 TYR A C 1
ATOM 621 O O . TYR A 1 78 ? -7.593 -3.159 11.663 1.00 93.56 78 TYR A O 1
ATOM 629 N N . ILE A 1 79 ? -7.722 -3.926 9.560 1.00 94.31 79 ILE A N 1
ATOM 630 C CA . ILE A 1 79 ? -9.182 -3.778 9.463 1.00 94.31 79 ILE A CA 1
ATOM 631 C C . ILE A 1 79 ? -9.885 -4.632 10.527 1.00 94.31 79 ILE A C 1
ATOM 633 O O . ILE A 1 79 ? -10.774 -4.135 11.217 1.00 94.31 79 ILE A O 1
ATOM 637 N N . GLU A 1 80 ? -9.485 -5.895 10.689 1.00 94.88 80 GLU A N 1
ATOM 638 C CA . GLU A 1 80 ? -10.063 -6.788 11.701 1.00 94.88 80 GLU A CA 1
ATOM 639 C C . GLU A 1 80 ? -9.877 -6.255 13.127 1.00 94.88 80 GLU A C 1
ATOM 641 O O . GLU A 1 80 ? -10.814 -6.290 13.927 1.00 94.88 80 GLU A O 1
ATOM 646 N N . GLU A 1 81 ? -8.691 -5.740 13.451 1.00 93.25 81 GLU A N 1
ATOM 647 C CA . GLU A 1 81 ? -8.390 -5.143 14.756 1.00 93.25 81 GLU A CA 1
ATOM 648 C C . GLU A 1 81 ? -9.265 -3.911 15.029 1.00 93.25 81 GLU A C 1
ATOM 650 O O . GLU A 1 81 ? -9.870 -3.807 16.098 1.00 93.25 81 GLU A O 1
ATOM 655 N N . GLN A 1 82 ? -9.415 -3.018 14.045 1.00 92.31 82 GLN A N 1
ATOM 656 C CA . GLN A 1 82 ? -10.266 -1.829 14.168 1.00 92.31 82 GLN A CA 1
ATOM 657 C C . GLN A 1 82 ? -11.757 -2.171 14.296 1.00 92.31 82 GLN A C 1
ATOM 659 O O . GLN A 1 82 ? -12.492 -1.508 15.033 1.00 92.31 82 GLN A O 1
ATOM 664 N N . MET A 1 83 ? -12.211 -3.225 13.615 1.00 89.81 83 MET A N 1
ATOM 665 C CA . MET A 1 83 ? -13.590 -3.702 13.719 1.00 89.81 83 MET A CA 1
ATOM 666 C C . MET A 1 83 ? -13.878 -4.340 15.080 1.00 89.81 83 MET A C 1
ATOM 668 O O . MET A 1 83 ? -14.951 -4.111 15.634 1.00 89.81 83 MET A O 1
ATOM 672 N N . LYS A 1 84 ? -12.923 -5.081 15.661 1.00 88.88 84 LYS A N 1
ATOM 673 C CA . LYS A 1 84 ? -13.039 -5.636 17.025 1.00 88.88 84 LYS A CA 1
ATOM 674 C C . LYS A 1 84 ? -13.006 -4.553 18.102 1.00 88.88 84 LYS A C 1
ATOM 676 O O . LYS A 1 84 ? -13.710 -4.667 19.098 1.00 88.88 84 LYS A O 1
ATOM 681 N N . ALA A 1 85 ? -12.233 -3.489 17.891 1.00 83.12 85 ALA A N 1
ATOM 682 C CA . ALA A 1 85 ? -12.196 -2.326 18.776 1.00 83.12 85 ALA A CA 1
ATOM 683 C C . ALA A 1 85 ? -13.492 -1.487 18.743 1.00 83.12 85 ALA A C 1
ATOM 685 O O . ALA A 1 85 ? -13.622 -0.509 19.482 1.00 83.12 85 ALA A O 1
ATOM 686 N N . ARG A 1 86 ? -14.480 -1.835 17.903 1.00 72.38 86 ARG A N 1
ATOM 687 C CA . ARG A 1 86 ? -15.820 -1.247 17.965 1.00 72.38 86 ARG A CA 1
ATOM 688 C C . ARG A 1 86 ? -16.503 -1.684 19.265 1.00 72.38 86 ARG A C 1
ATOM 690 O O . ARG A 1 86 ? -16.778 -2.872 19.411 1.00 72.38 86 ARG A O 1
ATOM 697 N N . PRO A 1 87 ? -16.830 -0.757 20.191 1.00 58.94 87 PRO A N 1
ATOM 698 C CA . PRO A 1 87 ? -17.678 -1.115 21.316 1.00 58.94 87 PRO A CA 1
ATOM 699 C C . PRO A 1 87 ? -18.994 -1.659 20.756 1.00 58.94 87 PRO A C 1
ATOM 701 O O . PRO A 1 87 ? -19.582 -1.056 19.853 1.00 58.94 87 PRO A O 1
ATOM 704 N N . LEU A 1 88 ? -19.409 -2.825 21.254 1.00 58.31 88 LEU A N 1
ATOM 705 C CA . LEU A 1 88 ? -20.708 -3.423 20.971 1.00 58.31 88 LEU A CA 1
ATOM 706 C C . LEU A 1 88 ? -21.782 -2.447 21.460 1.00 58.31 88 LEU A C 1
ATOM 708 O O . LEU A 1 88 ? -22.189 -2.486 22.616 1.00 58.31 88 LEU A O 1
ATOM 712 N N . THR A 1 89 ? -22.229 -1.537 20.599 1.00 54.00 89 THR A N 1
ATOM 713 C CA . THR A 1 89 ? -23.469 -0.800 20.824 1.00 54.00 89 THR A CA 1
ATOM 714 C C . THR A 1 89 ? -24.605 -1.795 20.616 1.00 54.00 89 THR A C 1
ATOM 716 O O . THR A 1 89 ? -25.115 -1.938 19.506 1.00 54.00 89 THR A O 1
ATOM 719 N N . HIS A 1 90 ? -24.912 -2.560 21.662 1.00 48.78 90 HIS A N 1
ATOM 720 C CA . HIS A 1 90 ? -26.180 -3.261 21.789 1.00 48.78 90 HIS A CA 1
ATOM 721 C C . HIS A 1 90 ? -27.200 -2.207 22.225 1.00 48.78 90 HIS A C 1
ATOM 723 O O . HIS A 1 90 ? -27.007 -1.566 23.258 1.00 48.78 90 HIS A O 1
ATOM 729 N N . ASN A 1 91 ? -28.208 -1.984 21.390 1.00 36.66 91 ASN A N 1
ATOM 730 C CA . ASN A 1 91 ? -29.401 -1.207 21.702 1.00 36.66 91 ASN A CA 1
ATOM 731 C C . ASN A 1 91 ? -30.594 -2.120 21.439 1.00 36.66 91 ASN A C 1
ATOM 733 O O . ASN A 1 91 ? -30.539 -2.812 20.394 1.00 36.66 9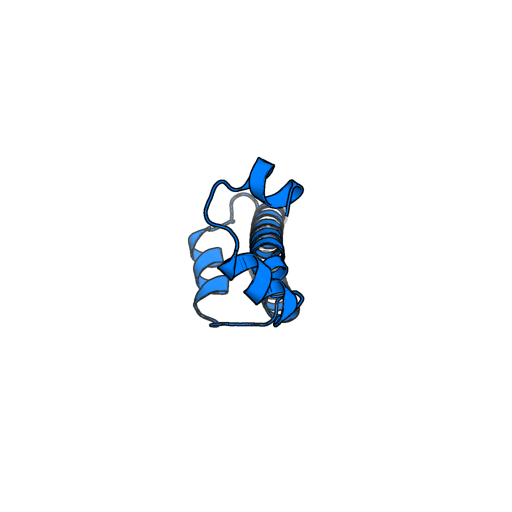1 ASN A O 1
#